Protein AF-A0A7C5EFU7-F1 (afdb_monomer_lite)

Structure (mmCIF, N/CA/C/O backbone):
data_AF-A0A7C5EFU7-F1
#
_entry.id   AF-A0A7C5EFU7-F1
#
loop_
_atom_site.group_PDB
_atom_site.id
_atom_site.type_symbol
_atom_site.label_atom_id
_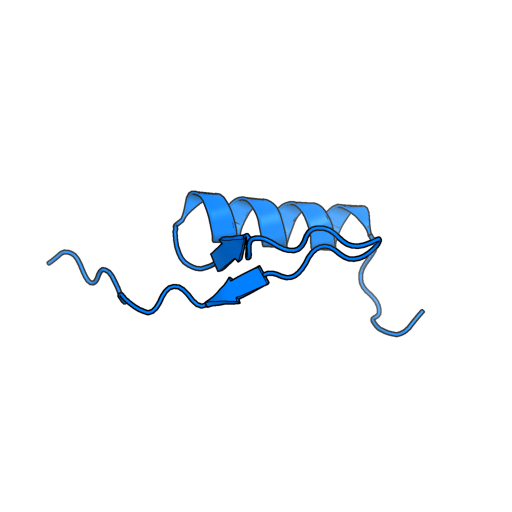atom_site.label_alt_id
_atom_site.label_comp_id
_atom_site.label_asym_id
_atom_site.label_entity_id
_atom_site.label_seq_id
_atom_site.pdbx_PDB_ins_code
_atom_site.Cartn_x
_atom_site.Cartn_y
_atom_site.Cartn_z
_atom_site.occupancy
_atom_site.B_iso_or_equiv
_atom_site.auth_seq_id
_atom_site.auth_comp_id
_atom_site.auth_asym_id
_atom_site.auth_atom_id
_atom_site.pdbx_PDB_model_num
ATOM 1 N N . GLN A 1 1 ? 18.191 6.148 -3.135 1.00 45.19 1 GLN A N 1
ATOM 2 C CA . GLN A 1 1 ? 16.886 6.246 -2.443 1.00 45.19 1 GLN A CA 1
ATOM 3 C C . GLN A 1 1 ? 16.033 7.252 -3.202 1.00 45.19 1 GLN A C 1
ATOM 5 O O . GLN A 1 1 ? 16.422 8.407 -3.259 1.00 45.19 1 GLN A O 1
ATOM 10 N N . LEU A 1 2 ? 14.956 6.811 -3.865 1.00 51.38 2 LEU A N 1
ATOM 11 C CA . LEU A 1 2 ? 14.163 7.659 -4.777 1.00 51.38 2 LEU A CA 1
ATOM 12 C C . LEU A 1 2 ? 12.960 8.352 -4.099 1.00 51.38 2 LEU A C 1
ATOM 14 O O . LEU A 1 2 ? 12.260 9.127 -4.732 1.00 51.38 2 LEU A O 1
ATOM 18 N N . ALA A 1 3 ? 12.740 8.119 -2.805 1.00 55.53 3 ALA A N 1
ATOM 19 C CA . ALA A 1 3 ? 11.790 8.860 -1.982 1.00 55.53 3 ALA A CA 1
ATOM 20 C C . ALA A 1 3 ? 12.317 8.896 -0.542 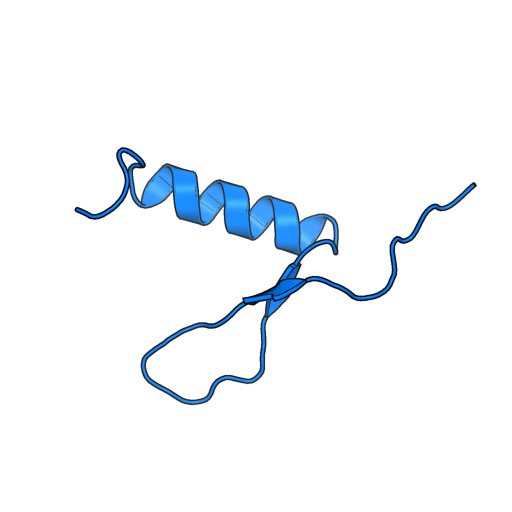1.00 55.53 3 ALA A C 1
ATOM 22 O O . ALA A 1 3 ? 12.938 7.933 -0.089 1.00 55.53 3 ALA A O 1
ATOM 23 N N . LYS A 1 4 ? 12.078 9.990 0.187 1.00 59.41 4 LYS A N 1
ATOM 24 C CA . LYS A 1 4 ? 12.443 10.179 1.609 1.00 59.41 4 LYS A CA 1
ATOM 25 C C . LYS A 1 4 ? 11.607 9.307 2.573 1.00 59.41 4 LYS A C 1
ATOM 27 O O . LYS A 1 4 ? 11.379 9.691 3.714 1.00 59.41 4 LYS A O 1
ATOM 32 N N . CYS A 1 5 ? 11.137 8.149 2.125 1.00 59.50 5 CYS A N 1
ATOM 33 C CA . CYS A 1 5 ? 10.291 7.254 2.901 1.00 59.50 5 CYS A CA 1
ATOM 34 C C . CYS A 1 5 ? 11.116 6.037 3.319 1.00 59.50 5 CYS A C 1
ATOM 36 O O . CYS A 1 5 ? 11.670 5.336 2.468 1.00 59.50 5 CYS A O 1
ATOM 38 N N . SER A 1 6 ? 11.210 5.786 4.626 1.00 67.88 6 SER A N 1
ATOM 39 C CA . SER A 1 6 ? 11.721 4.514 5.135 1.00 67.88 6 SER A CA 1
ATOM 40 C C . SER A 1 6 ? 10.873 3.377 4.568 1.00 67.88 6 SER A C 1
ATOM 42 O O . SER A 1 6 ? 9.652 3.504 4.442 1.00 67.88 6 SER A O 1
ATOM 44 N N . ASN A 1 7 ? 11.526 2.277 4.195 1.00 68.06 7 ASN A N 1
ATOM 45 C CA . ASN A 1 7 ? 10.868 1.117 3.594 1.00 68.06 7 ASN A CA 1
ATOM 46 C C . ASN A 1 7 ? 9.726 0.590 4.482 1.00 68.06 7 ASN A C 1
ATOM 48 O O . ASN A 1 7 ? 8.682 0.188 3.976 1.00 68.06 7 ASN A O 1
ATOM 52 N N . ASP A 1 8 ? 9.905 0.697 5.798 1.00 77.50 8 ASP A N 1
ATOM 53 C CA . ASP A 1 8 ? 8.952 0.297 6.828 1.00 77.50 8 ASP A CA 1
ATOM 54 C C . ASP A 1 8 ? 7.634 1.075 6.755 1.00 77.50 8 ASP A C 1
ATOM 56 O O . ASP A 1 8 ? 6.562 0.475 6.824 1.00 77.50 8 ASP A O 1
ATOM 60 N N . THR A 1 9 ? 7.696 2.398 6.564 1.00 78.94 9 THR A N 1
ATOM 61 C CA . THR A 1 9 ? 6.498 3.243 6.437 1.00 78.94 9 THR A CA 1
ATOM 62 C C . THR A 1 9 ? 5.785 2.941 5.126 1.00 78.94 9 THR A C 1
ATOM 64 O O . THR A 1 9 ? 4.602 2.623 5.133 1.00 78.94 9 THR A O 1
ATOM 67 N N . ALA A 1 10 ? 6.535 2.888 4.020 1.00 81.69 10 ALA A N 1
ATOM 68 C CA . ALA A 1 10 ? 5.973 2.614 2.700 1.00 81.69 10 ALA A CA 1
ATOM 69 C C . ALA A 1 10 ? 5.254 1.253 2.633 1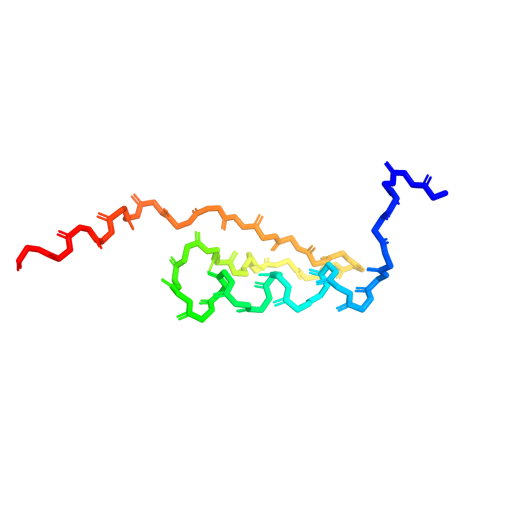.00 81.69 10 ALA A C 1
ATOM 71 O O . ALA A 1 10 ? 4.188 1.138 2.034 1.00 81.69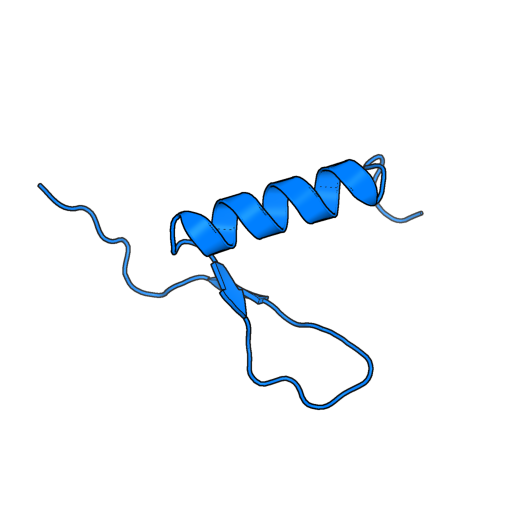 10 ALA A O 1
ATOM 72 N N . LEU A 1 11 ? 5.804 0.214 3.270 1.00 82.69 11 LEU A N 1
ATOM 73 C CA . LEU A 1 11 ? 5.151 -1.095 3.350 1.00 82.69 11 LEU A CA 1
ATOM 74 C C . LEU A 1 11 ? 3.882 -1.079 4.207 1.00 82.69 11 LEU A C 1
ATOM 76 O O . LEU A 1 11 ? 2.987 -1.890 3.960 1.00 82.69 11 LEU A O 1
ATOM 80 N N . ARG A 1 12 ? 3.813 -0.209 5.218 1.00 85.50 12 ARG A N 1
ATOM 81 C CA . ARG A 1 12 ? 2.639 -0.064 6.083 1.00 85.50 12 ARG A CA 1
ATOM 82 C C . ARG A 1 12 ? 1.513 0.659 5.353 1.00 85.50 12 ARG A C 1
ATOM 84 O O . ARG A 1 12 ? 0.404 0.140 5.332 1.00 85.50 12 ARG A O 1
ATOM 91 N N . ASP A 1 13 ? 1.832 1.758 4.671 1.00 85.31 13 ASP A N 1
ATOM 92 C CA . ASP A 1 13 ? 0.881 2.495 3.833 1.00 85.31 13 ASP A CA 1
ATOM 93 C C . ASP A 1 13 ? 0.296 1.596 2.733 1.00 85.31 13 ASP A C 1
ATOM 95 O O . ASP A 1 13 ? -0.917 1.531 2.553 1.00 85.31 13 ASP A O 1
ATOM 99 N N . ILE A 1 14 ? 1.138 0.823 2.033 1.00 86.88 14 ILE A N 1
ATOM 100 C CA . ILE A 1 14 ? 0.673 -0.120 1.002 1.00 86.88 14 ILE A CA 1
ATOM 101 C C . ILE A 1 14 ? -0.267 -1.176 1.597 1.00 86.88 14 ILE A C 1
ATOM 103 O O . ILE A 1 14 ? -1.275 -1.504 0.974 1.00 86.88 14 ILE A O 1
ATOM 107 N N . ARG A 1 15 ? 0.042 -1.715 2.785 1.00 87.56 15 ARG A N 1
ATOM 108 C CA . ARG A 1 15 ? -0.828 -2.687 3.463 1.00 87.56 15 ARG A CA 1
ATOM 109 C C . ARG A 1 15 ? -2.178 -2.085 3.820 1.00 87.56 15 ARG A C 1
ATOM 111 O O . ARG A 1 15 ? -3.189 -2.689 3.490 1.00 87.56 15 ARG A O 1
ATOM 118 N N . GLU A 1 16 ? -2.196 -0.889 4.395 1.00 89.88 16 GLU A N 1
ATOM 119 C CA . GLU A 1 16 ? -3.447 -0.222 4.758 1.00 89.88 16 GLU A CA 1
ATOM 120 C C . GLU A 1 16 ? -4.321 0.041 3.520 1.00 89.88 16 GLU A C 1
ATOM 122 O O . GLU A 1 16 ? -5.528 -0.191 3.532 1.00 89.88 16 GLU A O 1
ATOM 127 N N . LEU A 1 17 ? -3.710 0.458 2.408 1.00 88.12 17 LEU A N 1
ATOM 128 C CA . LEU A 1 17 ? -4.415 0.671 1.144 1.00 88.12 17 LEU A CA 1
ATOM 129 C C . LEU A 1 17 ? -4.963 -0.632 0.534 1.00 88.12 17 LEU A C 1
ATOM 131 O O . LEU A 1 17 ? -6.021 -0.600 -0.094 1.00 88.12 17 LEU A O 1
ATOM 135 N N . LEU A 1 18 ? -4.277 -1.767 0.716 1.00 87.00 18 LEU A N 1
ATOM 136 C CA . LEU A 1 18 ? -4.788 -3.092 0.343 1.00 87.00 18 LEU A CA 1
ATOM 137 C C . LEU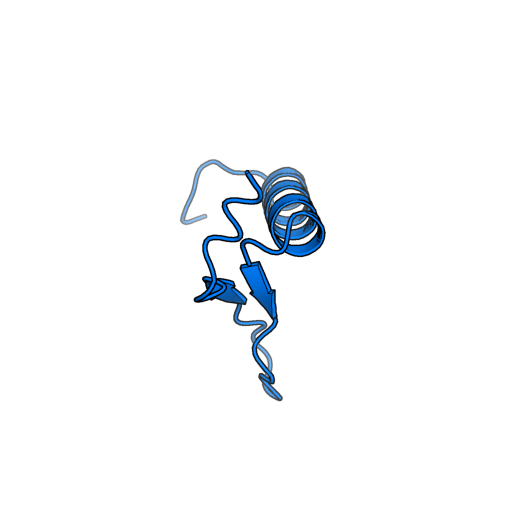 A 1 18 ? -5.964 -3.510 1.236 1.00 87.00 18 LEU A C 1
ATOM 139 O O . LEU A 1 18 ? -6.968 -3.997 0.727 1.00 87.00 18 LEU A O 1
ATOM 143 N N . GLU A 1 19 ? -5.854 -3.308 2.553 1.00 88.38 19 GLU A N 1
ATOM 144 C CA . GLU A 1 19 ? -6.903 -3.647 3.527 1.00 88.38 19 GLU A CA 1
ATOM 145 C C . GLU A 1 19 ? -8.177 -2.829 3.305 1.00 88.38 19 GLU A C 1
ATOM 147 O O . GLU A 1 19 ? -9.280 -3.363 3.380 1.00 88.38 19 GLU A O 1
ATOM 152 N N . ARG A 1 20 ? -8.035 -1.549 2.950 1.00 87.00 20 ARG A N 1
ATOM 153 C CA . ARG A 1 20 ? -9.156 -0.681 2.562 1.00 87.00 20 ARG A CA 1
ATOM 154 C C . ARG A 1 20 ? -9.744 -1.022 1.187 1.00 87.00 20 ARG A C 1
ATOM 156 O O . ARG A 1 20 ? -10.716 -0.394 0.782 1.00 87.00 20 ARG A O 1
ATOM 163 N N . GLY A 1 21 ? -9.144 -1.951 0.439 1.00 85.25 21 GLY A N 1
ATOM 164 C CA . GLY A 1 21 ? -9.565 -2.301 -0.919 1.00 85.25 21 GLY A CA 1
ATOM 165 C C . GLY A 1 21 ? -9.288 -1.217 -1.966 1.00 85.25 21 GLY A C 1
ATOM 166 O O . GLY A 1 21 ? -9.837 -1.284 -3.061 1.00 85.25 21 GLY A O 1
ATOM 167 N N . VAL A 1 22 ? -8.446 -0.222 -1.655 1.00 87.69 22 VAL A N 1
ATOM 168 C CA . VAL A 1 22 ? -8.056 0.865 -2.574 1.00 87.69 22 VAL A CA 1
ATOM 169 C C . VAL A 1 22 ? -6.965 0.395 -3.533 1.00 87.69 22 VAL A C 1
ATOM 171 O O . VAL A 1 22 ? -6.980 0.741 -4.715 1.00 87.69 22 VAL A O 1
ATOM 174 N N . LEU A 1 23 ? -6.020 -0.406 -3.038 1.00 87.69 23 LEU A N 1
ATOM 175 C CA . LEU A 1 23 ? -5.023 -1.085 -3.857 1.00 87.69 23 LEU A CA 1
ATOM 176 C C . LEU A 1 23 ? -5.370 -2.563 -4.002 1.00 87.69 23 LEU A C 1
ATOM 178 O O . LEU A 1 23 ? -5.873 -3.204 -3.084 1.00 87.69 23 LEU A O 1
ATOM 182 N N . VAL A 1 24 ? -5.010 -3.124 -5.149 1.00 86.06 24 VAL A N 1
ATOM 183 C CA . VAL A 1 24 ? -5.077 -4.556 -5.428 1.00 86.06 24 VAL A CA 1
ATOM 184 C C . VAL A 1 24 ? -3.702 -5.032 -5.856 1.00 86.06 24 VAL A C 1
ATOM 186 O O . VAL A 1 24 ? -3.020 -4.403 -6.669 1.00 86.06 24 VAL A O 1
ATOM 189 N N . LYS A 1 25 ? -3.264 -6.158 -5.295 1.00 86.00 25 LYS A N 1
ATOM 190 C CA . LYS A 1 25 ? -2.013 -6.788 -5.711 1.00 86.00 25 LYS A CA 1
ATOM 191 C C . LYS A 1 25 ? -2.222 -7.403 -7.091 1.00 86.00 25 LYS A C 1
ATOM 193 O O . LYS A 1 25 ? -3.050 -8.296 -7.250 1.00 86.00 25 LYS A O 1
ATOM 198 N N . ASN A 1 26 ? -1.455 -6.949 -8.076 1.00 82.94 26 ASN A N 1
ATOM 199 C CA . ASN A 1 26 ? -1.506 -7.542 -9.403 1.00 82.94 26 ASN A CA 1
ATOM 200 C C . ASN A 1 26 ? -0.888 -8.948 -9.365 1.00 82.94 26 ASN A C 1
ATOM 202 O O . ASN A 1 26 ? 0.077 -9.171 -8.619 1.00 82.94 26 ASN A O 1
ATOM 206 N N . PRO A 1 27 ? -1.387 -9.893 -10.181 1.00 74.69 27 PRO A N 1
ATOM 207 C CA . PRO A 1 27 ? -0.764 -11.198 -10.357 1.00 74.69 27 PRO A CA 1
ATOM 208 C C . PRO A 1 27 ? 0.554 -11.038 -11.137 1.00 74.69 27 PRO A C 1
ATOM 210 O O . PRO A 1 27 ? 0.638 -11.291 -12.332 1.00 74.69 27 PRO A O 1
ATOM 213 N 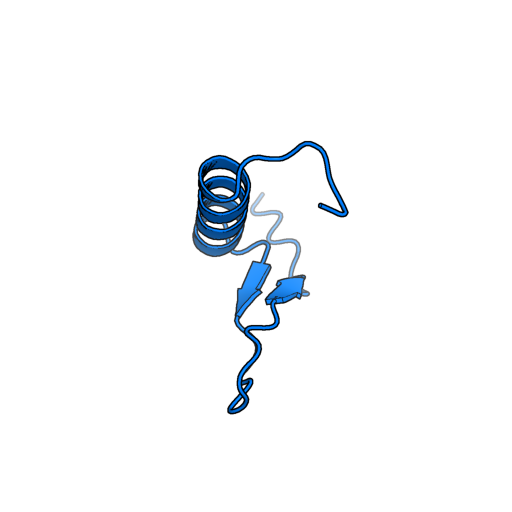N . GLY A 1 28 ? 1.595 -10.547 -10.463 1.00 68.06 28 GLY A N 1
ATOM 214 C CA . GLY A 1 28 ? 2.950 -10.424 -10.991 1.00 68.06 28 GLY A CA 1
ATOM 215 C C . GLY A 1 28 ? 3.806 -11.593 -10.518 1.00 68.06 28 GLY A C 1
ATOM 216 O O . GLY A 1 28 ? 4.144 -11.668 -9.341 1.00 68.06 28 GLY A O 1
ATOM 217 N N . GLY A 1 29 ? 4.163 -12.501 -11.427 1.00 61.41 29 GLY A N 1
ATOM 218 C CA . GLY A 1 29 ? 5.005 -13.676 -11.147 1.00 61.41 29 GLY A CA 1
ATOM 219 C C . GLY A 1 29 ? 6.520 -13.424 -11.207 1.00 61.41 29 GLY A C 1
ATOM 220 O O . GLY A 1 29 ? 7.291 -14.374 -11.283 1.00 61.41 29 GLY A O 1
ATOM 221 N N . GLY A 1 30 ? 6.958 -12.162 -11.239 1.00 73.19 30 GLY A N 1
ATOM 222 C CA . GLY A 1 30 ? 8.370 -11.782 -11.366 1.00 73.19 30 GLY A CA 1
ATOM 223 C C . GLY A 1 30 ? 9.038 -11.408 -10.037 1.00 73.19 30 GLY A C 1
ATOM 224 O O . GLY A 1 30 ? 8.454 -11.506 -8.964 1.00 73.19 30 GLY A O 1
ATOM 225 N N . ARG A 1 31 ? 10.271 -10.886 -10.111 1.00 78.00 31 ARG A N 1
ATOM 226 C CA . ARG A 1 31 ? 11.021 -10.344 -8.953 1.00 78.00 31 ARG A CA 1
ATOM 227 C C . ARG A 1 31 ? 10.419 -9.058 -8.360 1.00 78.00 31 ARG A C 1
ATOM 229 O O . ARG A 1 31 ? 10.920 -8.557 -7.357 1.00 78.00 31 ARG A O 1
ATOM 236 N N . SER A 1 32 ? 9.375 -8.515 -8.980 1.00 72.25 32 SER A N 1
ATOM 237 C CA . SER A 1 32 ? 8.746 -7.250 -8.611 1.00 72.25 32 SER A CA 1
ATOM 238 C C . SER A 1 32 ? 7.294 -7.484 -8.220 1.00 72.25 32 SER A C 1
ATOM 240 O O . SER A 1 32 ? 6.556 -8.170 -8.922 1.00 72.25 32 SER A O 1
ATOM 242 N N . THR A 1 33 ? 6.884 -6.887 -7.102 1.00 80.69 33 THR A N 1
ATOM 243 C CA . THR A 1 33 ? 5.474 -6.829 -6.712 1.00 80.69 33 THR A CA 1
ATOM 244 C C . THR A 1 33 ? 4.871 -5.548 -7.270 1.00 80.69 33 THR A C 1
ATOM 246 O O . THR A 1 33 ? 5.366 -4.461 -6.976 1.00 80.69 33 THR A O 1
ATOM 249 N N . SER A 1 34 ? 3.815 -5.675 -8.068 1.00 82.19 34 SER A N 1
ATOM 250 C CA . SER A 1 34 ? 3.083 -4.539 -8.629 1.00 82.19 34 SER A CA 1
ATOM 251 C C . SER A 1 34 ? 1.707 -4.438 -7.980 1.00 82.19 34 SER A C 1
ATOM 253 O O . SER A 1 34 ? 1.023 -5.446 -7.804 1.00 82.19 34 SER A O 1
ATOM 255 N N . TYR A 1 35 ? 1.291 -3.218 -7.664 1.00 85.88 35 TYR A N 1
ATOM 256 C CA . TYR A 1 35 ? -0.029 -2.907 -7.122 1.00 85.88 35 TYR A CA 1
ATOM 257 C C . TYR A 1 35 ? -0.775 -2.023 -8.121 1.00 85.88 35 TYR A C 1
ATOM 259 O O . TYR A 1 35 ? -0.164 -1.160 -8.750 1.00 85.88 35 TYR A O 1
ATOM 267 N N . GLY A 1 36 ? -2.066 -2.276 -8.310 1.00 86.69 36 GLY A N 1
ATOM 268 C CA . GLY A 1 36 ? -2.971 -1.460 -9.114 1.00 86.69 36 GLY A CA 1
ATOM 269 C C . GLY A 1 36 ? -4.005 -0.775 -8.228 1.00 86.69 36 GLY A C 1
ATOM 270 O O . GLY A 1 36 ? -4.246 -1.221 -7.108 1.00 86.69 36 GLY A O 1
ATOM 271 N N . LEU A 1 37 ? -4.613 0.300 -8.723 1.00 86.44 37 LEU A N 1
ATOM 272 C CA . LEU A 1 37 ? -5.780 0.901 -8.077 1.00 86.44 37 LEU A CA 1
ATOM 273 C C . LEU A 1 37 ? -7.004 0.012 -8.313 1.00 86.44 37 LEU A C 1
ATOM 275 O O . LEU A 1 37 ? -7.219 -0.470 -9.426 1.00 86.44 37 LEU A O 1
ATOM 279 N N . SER A 1 38 ? -7.796 -0.198 -7.267 1.00 82.62 38 SER A N 1
ATOM 280 C CA . SER A 1 38 ? -9.088 -0.864 -7.376 1.00 82.62 38 SER A CA 1
ATOM 281 C C . SER A 1 38 ? -10.045 0.024 -8.168 1.00 82.62 38 SER A C 1
ATOM 283 O O . SER A 1 38 ? -10.227 1.198 -7.851 1.00 82.62 38 SER A O 1
ATOM 285 N N . SER A 1 39 ? -10.631 -0.519 -9.236 1.00 71.06 39 SER A N 1
ATOM 286 C CA . SER A 1 39 ? -11.489 0.242 -10.154 1.00 71.06 39 SER A CA 1
ATOM 287 C C . SER A 1 39 ? -12.874 0.551 -9.580 1.00 71.06 39 SER A C 1
ATOM 289 O O . SER A 1 39 ? -13.621 1.310 -10.197 1.00 71.06 39 SER A O 1
ATOM 291 N N . SER A 1 40 ? -13.240 -0.023 -8.435 1.00 57.22 40 SER A N 1
ATOM 292 C CA . SER A 1 40 ? -14.472 0.323 -7.738 1.00 57.22 40 SER A CA 1
ATOM 293 C C . SER A 1 40 ? -14.145 1.335 -6.640 1.00 57.22 40 SER A C 1
ATOM 295 O O . SER A 1 40 ? -13.647 0.932 -5.585 1.00 57.22 40 SER A O 1
ATOM 297 N N . PRO A 1 41 ? -14.422 2.640 -6.822 1.00 61.22 41 PRO A N 1
ATOM 298 C CA . PRO A 1 41 ? -14.647 3.485 -5.668 1.00 61.22 41 PRO A CA 1
ATOM 299 C C . PRO A 1 41 ? -15.906 2.920 -5.012 1.00 61.22 41 PRO A C 1
ATOM 301 O O . PRO A 1 41 ? -17.023 3.199 -5.439 1.00 61.22 41 PRO A O 1
ATOM 304 N N . THR A 1 42 ? -15.724 2.035 -4.039 1.00 57.47 42 THR A N 1
ATOM 305 C CA . THR A 1 42 ? -16.800 1.543 -3.189 1.00 57.47 42 THR A CA 1
ATOM 306 C C . THR A 1 42 ? -17.190 2.712 -2.288 1.00 57.47 42 THR A C 1
ATOM 308 O O . THR A 1 42 ? -16.785 2.811 -1.135 1.00 57.47 42 THR A O 1
ATOM 311 N N . ILE A 1 43 ? -17.884 3.685 -2.883 1.00 62.47 43 ILE A N 1
ATOM 312 C CA . ILE A 1 43 ? -18.672 4.680 -2.174 1.00 62.47 43 ILE A CA 1
ATOM 313 C C . ILE A 1 43 ? -19.895 3.895 -1.711 1.00 62.47 43 ILE A C 1
ATOM 315 O O . ILE A 1 43 ? -20.911 3.853 -2.401 1.00 62.47 43 ILE A O 1
ATOM 319 N N . GLU A 1 44 ? -19.751 3.166 -0.605 1.00 55.66 44 GLU A N 1
ATOM 320 C CA . GLU A 1 44 ? -20.922 2.648 0.098 1.00 55.66 44 GLU A CA 1
ATOM 321 C C . GLU A 1 44 ? -21.587 3.858 0.746 1.00 55.66 44 GLU A C 1
ATOM 323 O O . GLU A 1 44 ? -21.001 4.512 1.614 1.00 55.66 44 GLU A O 1
ATOM 328 N N . GLY A 1 45 ? -22.749 4.215 0.202 1.00 47.00 45 GLY A N 1
ATOM 329 C CA . GLY A 1 45 ? -23.705 5.117 0.833 1.00 47.00 45 GLY A CA 1
ATOM 330 C C . GLY A 1 45 ? -24.556 4.386 1.857 1.00 47.00 45 GLY A C 1
ATOM 331 O O . GLY A 1 45 ? -24.697 3.148 1.735 1.00 47.00 45 GLY A O 1
#

Sequence (45 aa):
QLAKCSNDTALRDIRELLERGVLVKNPGGGRSTSYGLSSSPTIEG

pLDDT: mean 74.96, std 12.97, range [45.19, 89.88]

Secondary structure (DSSP, 8-state):
--SS--HHHHHHHHHHHHHTTSEEE----SSS--EEE-S------

Radius of gyration: 12.59 Å; chains: 1; bounding box: 41×24×18 Å

Foldseek 3Di:
DPDPDDPVVVVVVVVVCVVVQQWDFDPDPDPDTDIDGRPDPPPPD